Protein AF-A0A523F483-F1 (afdb_monomer_lite)

pLDDT: mean 87.36, std 8.74, range [47.81, 96.12]

Radius of gyration: 14.15 Å; chains: 1; bounding box: 36×31×33 Å

Structure (mmCIF, N/CA/C/O backbone):
data_AF-A0A523F483-F1
#
_entry.id   AF-A0A523F483-F1
#
loop_
_atom_site.group_PDB
_atom_site.id
_atom_site.type_symbol
_atom_site.label_atom_id
_atom_site.label_alt_id
_atom_site.label_comp_id
_atom_site.label_asym_id
_atom_site.label_entity_id
_atom_site.label_seq_id
_atom_sit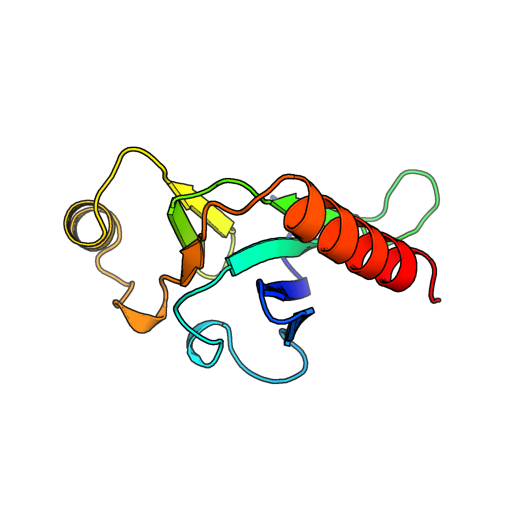e.pdbx_PDB_ins_code
_atom_site.Cartn_x
_atom_site.Cartn_y
_atom_site.Cartn_z
_atom_site.occupancy
_atom_site.B_iso_or_equiv
_atom_site.auth_seq_id
_atom_site.auth_comp_id
_atom_site.auth_asym_id
_atom_site.auth_atom_id
_atom_site.pdbx_PDB_model_num
ATOM 1 N N . MET A 1 1 ? 7.225 9.462 -15.977 1.00 60.75 1 MET A N 1
ATOM 2 C CA . MET A 1 1 ? 7.149 8.713 -14.699 1.00 60.75 1 MET A CA 1
ATOM 3 C C . MET A 1 1 ? 7.300 7.233 -15.020 1.00 60.75 1 MET A C 1
ATOM 5 O O . MET A 1 1 ? 7.035 6.883 -16.162 1.00 60.75 1 MET A O 1
ATOM 9 N N . ALA A 1 2 ? 7.795 6.403 -14.097 1.00 64.50 2 ALA A N 1
ATOM 10 C CA . ALA A 1 2 ? 7.770 4.951 -14.310 1.00 64.50 2 ALA A CA 1
ATOM 11 C C . ALA A 1 2 ? 6.323 4.469 -14.171 1.00 64.50 2 ALA A C 1
ATOM 13 O O . ALA A 1 2 ? 5.648 4.919 -13.248 1.00 64.50 2 ALA A O 1
ATOM 14 N N . SER A 1 3 ? 5.850 3.597 -15.054 1.00 77.56 3 SER A N 1
ATOM 15 C CA . SER A 1 3 ? 4.586 2.884 -14.851 1.00 77.56 3 SER A CA 1
ATOM 16 C C . SER A 1 3 ? 4.752 1.856 -13.732 1.00 77.56 3 SER A C 1
ATOM 18 O O . SER A 1 3 ? 5.799 1.220 -13.615 1.00 77.56 3 SER A O 1
ATOM 20 N N . ILE A 1 4 ? 3.721 1.680 -12.907 1.00 83.62 4 ILE A N 1
ATOM 21 C CA . ILE A 1 4 ? 3.669 0.594 -11.923 1.00 83.62 4 ILE A CA 1
ATOM 22 C C . ILE A 1 4 ? 3.242 -0.684 -12.656 1.00 83.62 4 ILE A C 1
ATOM 24 O O . ILE A 1 4 ? 2.194 -0.710 -13.296 1.00 83.62 4 ILE A O 1
ATOM 28 N N . THR A 1 5 ? 4.045 -1.744 -12.566 1.00 86.25 5 THR A N 1
ATOM 29 C CA . THR A 1 5 ? 3.771 -3.058 -13.184 1.00 86.25 5 THR A CA 1
ATOM 30 C C . THR A 1 5 ? 3.172 -4.057 -12.202 1.00 86.25 5 THR A C 1
ATOM 32 O O . THR A 1 5 ? 2.604 -5.068 -12.609 1.00 86.25 5 THR A O 1
ATOM 35 N N . GLY A 1 6 ? 3.269 -3.776 -10.903 1.00 89.62 6 GLY A N 1
ATOM 36 C CA . GLY A 1 6 ? 2.677 -4.599 -9.863 1.00 89.62 6 GLY A CA 1
ATOM 37 C C . GLY A 1 6 ? 2.859 -4.004 -8.477 1.00 89.62 6 GLY A C 1
ATOM 38 O O . GLY A 1 6 ? 3.595 -3.041 -8.270 1.00 89.62 6 GLY A O 1
ATOM 39 N N . TRP A 1 7 ? 2.190 -4.609 -7.507 1.00 91.88 7 TRP A N 1
ATOM 40 C CA . TRP A 1 7 ? 2.276 -4.224 -6.103 1.00 91.88 7 TRP A CA 1
ATOM 41 C C . TRP A 1 7 ? 1.999 -5.411 -5.175 1.00 91.88 7 TRP A C 1
ATOM 43 O O . TRP A 1 7 ? 1.357 -6.393 -5.575 1.00 91.88 7 TRP A O 1
ATOM 53 N N . LYS A 1 8 ? 2.485 -5.297 -3.935 1.00 94.31 8 LYS A N 1
ATOM 54 C CA . LYS A 1 8 ? 2.201 -6.177 -2.791 1.00 94.31 8 LYS A CA 1
ATOM 55 C C . LYS A 1 8 ? 1.926 -5.334 -1.546 1.00 94.31 8 LYS A C 1
ATOM 57 O O . LYS A 1 8 ? 2.609 -4.338 -1.322 1.00 94.31 8 LYS A O 1
ATOM 62 N N . ILE A 1 9 ? 0.960 -5.747 -0.738 1.00 95.31 9 ILE A N 1
ATOM 63 C CA . ILE A 1 9 ? 0.586 -5.141 0.540 1.00 95.31 9 ILE A CA 1
ATOM 64 C C . ILE A 1 9 ? 0.840 -6.178 1.625 1.00 95.31 9 ILE A C 1
ATOM 66 O O . ILE A 1 9 ? 0.391 -7.315 1.499 1.00 95.31 9 ILE A O 1
ATOM 70 N N . PHE A 1 10 ? 1.562 -5.776 2.663 1.00 95.12 10 PHE A N 1
ATOM 71 C CA . PHE A 1 10 ? 1.891 -6.600 3.816 1.00 95.12 10 PHE A CA 1
ATOM 72 C C . PHE A 1 10 ? 1.133 -6.066 5.024 1.00 95.12 10 PHE A C 1
ATOM 74 O O . PHE A 1 10 ? 1.234 -4.873 5.342 1.00 95.12 10 PHE A O 1
ATOM 81 N N . TYR A 1 11 ? 0.391 -6.953 5.673 1.00 94.50 11 TYR A N 1
ATOM 82 C CA . TYR A 1 11 ? -0.489 -6.637 6.790 1.00 94.50 11 TYR A CA 1
ATOM 83 C C . TYR A 1 11 ? 0.134 -7.053 8.124 1.00 94.50 11 TYR A C 1
ATOM 85 O O . TYR A 1 11 ? 1.181 -7.698 8.174 1.00 94.50 11 TYR A O 1
ATOM 93 N N . ASP A 1 12 ? -0.476 -6.632 9.225 1.00 89.81 12 ASP A N 1
ATOM 94 C CA . ASP A 1 12 ? 0.030 -6.883 10.574 1.00 89.81 12 ASP A CA 1
ATOM 95 C C . ASP A 1 12 ? -0.148 -8.332 11.047 1.00 89.81 12 ASP A C 1
ATOM 97 O O . ASP A 1 12 ? 0.599 -8.792 11.913 1.00 89.81 12 ASP A O 1
ATOM 101 N N . ASP A 1 13 ? -1.084 -9.051 10.433 1.00 89.00 13 ASP A N 1
ATOM 102 C CA . ASP A 1 13 ? -1.306 -10.490 10.578 1.00 89.00 13 ASP A CA 1
ATOM 103 C C . ASP A 1 13 ? -0.378 -11.346 9.695 1.00 89.00 13 ASP A C 1
ATOM 105 O O . ASP A 1 13 ? -0.586 -12.551 9.568 1.00 89.00 13 ASP A O 1
ATOM 109 N N . GLU A 1 14 ? 0.645 -10.729 9.090 1.00 87.69 14 GLU A N 1
ATOM 110 C CA . GLU A 1 14 ? 1.611 -11.350 8.171 1.00 87.69 14 GLU A CA 1
ATOM 111 C C . GLU A 1 14 ? 1.013 -11.807 6.833 1.00 87.69 14 GLU A C 1
ATOM 113 O O . GLU A 1 14 ? 1.732 -12.345 5.984 1.00 87.69 14 GLU A O 1
ATOM 118 N N . SER A 1 15 ? -0.275 -11.542 6.588 1.00 92.06 15 SER A N 1
ATOM 119 C CA . SER A 1 15 ? -0.875 -11.796 5.286 1.00 92.06 15 SER A CA 1
ATOM 120 C C . SER A 1 15 ? -0.305 -10.855 4.222 1.00 92.06 15 SER A C 1
ATOM 122 O O . SER A 1 15 ? 0.159 -9.738 4.490 1.00 92.06 15 SER A O 1
ATOM 124 N N . VAL A 1 16 ? -0.327 -11.336 2.978 1.00 94.25 16 VAL A N 1
ATOM 125 C CA . VAL A 1 16 ? 0.131 -10.586 1.811 1.00 94.25 16 VAL A CA 1
ATOM 126 C C . VAL A 1 16 ? -0.964 -10.600 0.762 1.00 94.25 16 VAL A C 1
ATOM 128 O O . VAL A 1 16 ? -1.419 -11.665 0.347 1.00 94.25 16 VAL A O 1
ATOM 131 N N . TYR A 1 17 ? -1.354 -9.416 0.298 1.00 94.88 17 TYR A N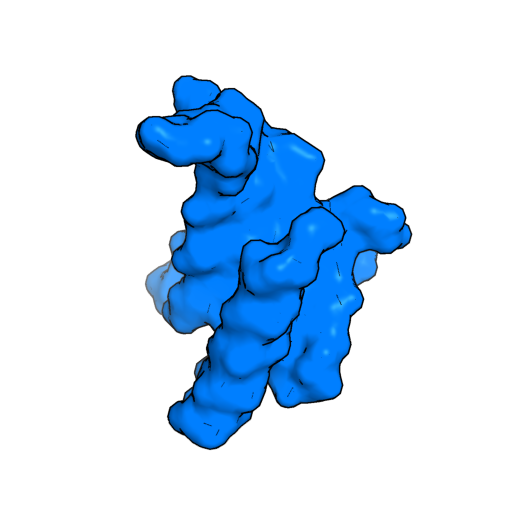 1
ATOM 132 C CA . TYR A 1 17 ? -2.228 -9.263 -0.863 1.00 94.88 17 TYR A CA 1
ATOM 133 C C . TYR A 1 17 ? -1.447 -8.624 -2.006 1.00 94.88 17 TYR A C 1
ATOM 135 O O . TYR A 1 17 ? -0.573 -7.790 -1.780 1.00 94.88 17 TYR A O 1
ATOM 143 N N . SER A 1 18 ? -1.713 -9.012 -3.251 1.00 94.38 18 SER A N 1
ATOM 144 C CA . SER A 1 18 ? -0.924 -8.526 -4.384 1.00 94.38 18 SER A CA 1
ATOM 145 C C . SER A 1 18 ? -1.740 -8.353 -5.650 1.00 94.38 18 SER A C 1
ATOM 147 O O . SER A 1 18 ? -2.769 -8.996 -5.838 1.00 94.38 18 SER A O 1
ATOM 149 N N . SER A 1 19 ? -1.184 -7.575 -6.575 1.00 92.12 19 SER A N 1
ATOM 150 C CA . SER A 1 19 ? -1.678 -7.427 -7.953 1.00 92.12 19 SER A CA 1
ATOM 151 C C . SER A 1 19 ? -1.858 -8.743 -8.728 1.00 92.12 19 SER A C 1
ATOM 153 O O . SER A 1 19 ? -2.562 -8.763 -9.731 1.00 92.12 19 SER A O 1
ATOM 155 N N . ARG A 1 20 ? -1.249 -9.857 -8.286 1.00 91.12 20 ARG A N 1
ATOM 156 C CA . ARG A 1 20 ? -1.476 -11.190 -8.877 1.00 91.12 20 ARG A CA 1
ATOM 157 C C . ARG A 1 20 ? -2.739 -11.879 -8.355 1.00 91.12 20 ARG A C 1
ATOM 159 O O . ARG A 1 20 ? -3.199 -12.828 -8.977 1.00 91.12 20 ARG A O 1
ATOM 166 N N . MET A 1 21 ? -3.250 -11.450 -7.204 1.00 93.00 21 MET A N 1
ATOM 167 C CA . MET A 1 21 ? -4.423 -12.032 -6.546 1.00 93.00 21 MET A CA 1
ATOM 168 C C . MET A 1 21 ? -5.714 -11.308 -6.928 1.00 93.00 21 MET A C 1
ATOM 170 O O . MET A 1 21 ? -6.772 -11.929 -6.941 1.00 93.00 21 MET A O 1
ATOM 174 N N . GLY A 1 22 ? -5.627 -10.016 -7.247 1.00 90.94 22 GLY A N 1
ATOM 175 C CA . GLY A 1 22 ? -6.779 -9.205 -7.618 1.00 90.94 22 GLY A CA 1
ATOM 176 C C . GLY A 1 22 ? -6.416 -7.748 -7.864 1.00 90.94 22 GLY A C 1
ATOM 177 O O . GLY A 1 22 ? -5.240 -7.377 -7.957 1.00 90.94 22 GLY A O 1
ATOM 178 N N . SER A 1 23 ? -7.447 -6.916 -7.986 1.00 91.88 23 SER A N 1
ATOM 179 C CA . SER A 1 23 ? -7.271 -5.477 -8.136 1.00 91.88 23 SER A CA 1
ATOM 180 C C . SER A 1 23 ? -6.938 -4.823 -6.794 1.00 91.88 23 SER A C 1
ATOM 182 O O . SER A 1 23 ? -7.103 -5.407 -5.723 1.00 91.88 23 SER A O 1
ATOM 184 N N . TRP A 1 24 ? -6.470 -3.575 -6.838 1.00 92.19 24 TRP A N 1
ATOM 185 C CA . TRP A 1 24 ? -6.184 -2.808 -5.622 1.00 92.19 24 TRP A CA 1
ATOM 186 C C . TRP A 1 24 ? -7.427 -2.676 -4.735 1.00 92.19 24 TRP A C 1
ATOM 188 O O . TRP A 1 24 ? -7.344 -2.796 -3.514 1.00 92.19 24 TRP A O 1
ATOM 198 N N . ARG A 1 25 ? -8.597 -2.480 -5.349 1.00 92.75 25 ARG A N 1
ATOM 199 C CA . ARG A 1 25 ? -9.874 -2.324 -4.644 1.00 92.75 25 ARG A CA 1
ATOM 200 C C . ARG A 1 25 ? -10.247 -3.563 -3.839 1.00 92.75 25 ARG A C 1
ATOM 202 O O . ARG A 1 25 ? -10.735 -3.410 -2.726 1.00 92.75 25 ARG A O 1
ATOM 209 N N . ASP A 1 26 ? -9.892 -4.745 -4.332 1.00 92.94 26 ASP A N 1
ATOM 210 C CA . ASP A 1 26 ? -10.194 -6.029 -3.689 1.00 92.94 26 ASP A CA 1
ATOM 211 C C . ASP A 1 26 ? -9.317 -6.317 -2.459 1.00 92.94 26 ASP A C 1
ATOM 213 O O . ASP A 1 26 ? -9.645 -7.184 -1.647 1.00 92.94 26 ASP A O 1
ATOM 217 N N . ALA A 1 27 ? -8.194 -5.609 -2.302 1.00 94.12 27 ALA A N 1
ATOM 218 C CA . ALA A 1 27 ? -7.299 -5.817 -1.172 1.00 94.12 27 ALA A CA 1
ATOM 219 C C . ALA A 1 27 ? -7.949 -5.385 0.161 1.00 94.12 27 ALA A C 1
ATOM 221 O O . ALA A 1 27 ? -8.651 -4.364 0.190 1.00 94.12 27 ALA A O 1
ATOM 222 N N . PRO A 1 28 ? -7.674 -6.078 1.284 1.00 94.88 28 PRO A N 1
ATOM 223 C CA . PRO A 1 28 ? -8.162 -5.679 2.603 1.00 94.88 28 PRO A CA 1
ATOM 224 C C . PRO A 1 28 ? -7.883 -4.204 2.921 1.00 94.88 28 PRO A C 1
ATOM 226 O O . PRO A 1 28 ? -6.773 -3.709 2.710 1.00 94.88 28 PRO A O 1
ATOM 229 N N . GLY A 1 29 ? -8.912 -3.504 3.405 1.00 95.00 29 GLY A N 1
ATOM 230 C CA . GLY A 1 29 ? -8.914 -2.048 3.577 1.00 95.00 29 GLY A CA 1
ATOM 231 C C . GLY A 1 29 ? -8.264 -1.520 4.857 1.00 95.00 29 GLY A C 1
ATOM 232 O O . GLY A 1 29 ? -8.190 -0.306 5.019 1.00 95.00 29 GLY A O 1
ATOM 233 N N . ASP A 1 30 ? -7.812 -2.384 5.764 1.00 94.56 30 ASP A N 1
ATOM 234 C CA . ASP A 1 30 ? -7.196 -2.003 7.041 1.00 94.56 30 ASP A CA 1
ATOM 235 C C . ASP A 1 30 ? -6.009 -2.911 7.377 1.00 94.56 30 ASP A C 1
ATOM 237 O O . ASP A 1 30 ? -5.891 -4.006 6.829 1.00 94.56 30 ASP A O 1
ATOM 241 N N . GLY A 1 31 ? -5.139 -2.452 8.279 1.00 94.38 31 GLY A N 1
ATOM 242 C CA . GLY A 1 31 ? -4.013 -3.235 8.792 1.00 94.38 31 GLY A CA 1
ATOM 243 C C . GLY A 1 31 ? -2.732 -3.136 7.966 1.00 94.38 31 GLY A C 1
ATOM 244 O O . GLY A 1 31 ? -1.820 -3.929 8.180 1.00 94.38 31 GLY A O 1
ATOM 245 N N . VAL A 1 32 ? -2.630 -2.194 7.022 1.00 95.94 32 VAL A N 1
ATOM 246 C CA . VAL A 1 32 ? -1.452 -2.097 6.145 1.00 95.94 32 VAL A CA 1
ATOM 247 C C . VAL A 1 32 ? -0.211 -1.688 6.941 1.00 95.94 32 VAL A C 1
ATOM 249 O O . VAL A 1 32 ? -0.189 -0.638 7.579 1.00 95.94 32 VAL A O 1
ATOM 252 N N . ILE A 1 33 ? 0.856 -2.485 6.856 1.00 95.38 33 ILE A N 1
ATOM 253 C CA . ILE A 1 33 ? 2.157 -2.175 7.470 1.00 95.38 33 ILE A CA 1
ATOM 254 C C . ILE A 1 33 ? 3.154 -1.682 6.420 1.00 95.38 33 ILE A C 1
ATOM 256 O O . ILE A 1 33 ? 3.872 -0.704 6.651 1.00 95.38 33 ILE A O 1
ATOM 260 N N . ARG A 1 34 ? 3.211 -2.341 5.254 1.00 94.12 34 ARG A N 1
ATOM 261 C CA . ARG A 1 34 ? 4.085 -1.954 4.132 1.00 94.12 34 ARG A CA 1
ATOM 262 C C . ARG A 1 34 ? 3.402 -2.194 2.790 1.00 94.12 34 ARG A C 1
ATOM 264 O O . ARG A 1 34 ? 2.670 -3.164 2.626 1.00 94.12 34 ARG A O 1
ATOM 271 N N . VAL A 1 35 ? 3.726 -1.361 1.809 1.00 93.81 35 VAL A N 1
ATOM 272 C CA . VAL A 1 35 ? 3.371 -1.551 0.399 1.00 93.81 35 VAL A CA 1
ATOM 273 C C . VAL A 1 35 ? 4.653 -1.568 -0.425 1.00 93.81 35 VAL A C 1
ATOM 275 O O . VAL A 1 35 ? 5.475 -0.658 -0.325 1.00 93.81 35 VAL A O 1
ATOM 278 N N . LEU A 1 36 ? 4.833 -2.606 -1.233 1.00 91.81 36 LEU A N 1
ATOM 279 C CA . LEU A 1 36 ? 5.912 -2.722 -2.207 1.00 91.81 36 LEU A CA 1
ATOM 280 C C . LEU A 1 36 ? 5.336 -2.470 -3.600 1.00 91.81 36 LEU A C 1
ATOM 282 O O . LEU A 1 36 ? 4.363 -3.117 -3.986 1.00 91.81 36 LEU A O 1
ATOM 286 N N . LEU A 1 37 ? 5.947 -1.565 -4.355 1.00 89.75 37 LEU A N 1
ATOM 287 C CA . LEU A 1 37 ? 5.606 -1.292 -5.749 1.00 89.75 37 LEU A CA 1
ATOM 288 C C . LEU A 1 37 ? 6.707 -1.808 -6.662 1.00 89.75 37 LEU A C 1
ATOM 290 O O . LEU A 1 37 ? 7.886 -1.650 -6.356 1.00 89.75 37 LEU A O 1
ATOM 294 N N . TYR A 1 38 ? 6.310 -2.390 -7.786 1.00 87.56 38 TYR A N 1
ATOM 295 C CA . TYR A 1 38 ? 7.192 -2.801 -8.869 1.00 87.56 38 TYR A CA 1
ATOM 296 C C . TYR A 1 38 ? 7.017 -1.812 -10.017 1.00 87.56 38 TYR A C 1
ATOM 298 O O . TYR A 1 38 ? 5.894 -1.535 -10.440 1.00 87.56 38 TYR A O 1
ATOM 306 N N . GLU A 1 39 ? 8.123 -1.262 -10.497 1.00 87.25 39 GLU A N 1
ATOM 307 C CA . GLU A 1 39 ? 8.145 -0.220 -11.516 1.00 87.25 39 GLU A CA 1
ATOM 308 C C . GLU A 1 39 ? 8.679 -0.780 -12.836 1.00 87.25 39 GLU A C 1
ATOM 310 O O . GLU A 1 39 ? 9.553 -1.649 -12.852 1.00 87.25 39 GLU A O 1
ATOM 315 N N . ASP A 1 40 ? 8.181 -0.253 -13.954 1.00 84.06 40 ASP A N 1
ATOM 316 C CA . ASP A 1 40 ? 8.650 -0.558 -15.311 1.00 84.06 40 ASP A CA 1
ATOM 317 C C . ASP A 1 40 ? 9.963 0.174 -15.628 1.00 84.06 40 ASP A C 1
ATOM 319 O O . ASP A 1 40 ? 10.072 1.027 -16.512 1.00 84.06 40 ASP A O 1
ATOM 323 N N . LYS A 1 41 ? 10.960 -0.072 -14.788 1.00 85.56 41 LYS A N 1
ATOM 324 C CA . LYS A 1 41 ? 12.329 0.412 -14.924 1.00 85.56 41 LYS A CA 1
ATOM 325 C C . LYS A 1 41 ? 13.252 -0.669 -14.418 1.00 85.56 41 LYS A C 1
ATOM 327 O O . LYS A 1 41 ? 12.867 -1.452 -13.557 1.00 85.56 41 LYS A O 1
ATOM 332 N N . THR A 1 42 ? 14.481 -0.673 -14.902 1.00 81.44 42 THR A N 1
ATOM 333 C CA . THR A 1 42 ? 15.533 -1.500 -14.324 1.00 81.44 42 THR A CA 1
ATOM 334 C C . THR A 1 42 ? 16.472 -0.653 -13.478 1.00 81.44 42 THR A C 1
ATOM 336 O O . THR A 1 42 ? 16.767 0.494 -13.824 1.00 81.44 42 THR A O 1
ATOM 339 N N . ASP A 1 43 ? 16.970 -1.219 -12.385 1.00 76.50 43 ASP A N 1
ATOM 340 C CA . ASP A 1 43 ? 18.109 -0.671 -11.665 1.00 76.50 43 ASP A CA 1
ATOM 341 C C . ASP A 1 43 ? 19.395 -0.794 -12.509 1.00 76.50 43 ASP A C 1
ATOM 343 O O . ASP A 1 43 ? 19.414 -1.397 -13.587 1.00 76.50 43 ASP A O 1
ATOM 347 N N . GLY A 1 44 ? 20.505 -0.231 -12.021 1.00 73.12 44 GLY A N 1
ATOM 348 C CA . GLY A 1 44 ? 21.814 -0.320 -12.687 1.00 73.12 44 GLY A CA 1
ATOM 349 C C . GLY A 1 44 ? 22.387 -1.743 -12.806 1.00 73.12 44 GLY A C 1
ATOM 350 O O . GLY A 1 44 ? 23.507 -1.899 -13.283 1.00 73.12 44 GLY A O 1
ATOM 351 N N . GLN A 1 45 ? 21.651 -2.766 -12.359 1.00 77.12 45 GLN A N 1
ATOM 352 C CA . GLN A 1 45 ? 21.993 -4.188 -12.424 1.00 77.12 45 GLN A CA 1
ATOM 353 C C . GLN A 1 45 ? 20.992 -4.977 -13.293 1.00 77.12 45 GLN A C 1
ATOM 355 O O . GLN A 1 45 ? 21.057 -6.203 -13.341 1.00 77.12 45 GLN A O 1
ATOM 360 N N . GLY A 1 46 ? 20.072 -4.296 -13.990 1.00 70.50 46 GLY A N 1
ATOM 361 C CA . GLY A 1 46 ? 19.097 -4.921 -14.887 1.00 70.50 46 GLY A CA 1
ATOM 362 C C . GLY A 1 46 ? 17.884 -5.544 -14.186 1.00 70.50 46 GLY A C 1
ATOM 363 O O . GLY A 1 46 ? 17.099 -6.228 -14.839 1.00 70.50 46 GLY A O 1
ATOM 364 N N . ARG A 1 47 ? 17.700 -5.328 -12.877 1.00 73.62 47 ARG A N 1
ATOM 365 C CA . ARG A 1 47 ? 16.556 -5.862 -12.115 1.00 73.62 47 ARG A CA 1
ATOM 366 C C . ARG A 1 47 ? 15.409 -4.855 -12.101 1.00 73.62 47 ARG A C 1
ATOM 368 O O . ARG A 1 47 ? 15.697 -3.665 -12.036 1.00 73.62 47 ARG A O 1
ATOM 375 N N . PRO A 1 48 ? 14.132 -5.276 -12.086 1.00 73.12 48 PRO A N 1
ATOM 376 C CA . PRO A 1 48 ? 13.013 -4.349 -11.944 1.00 73.12 48 PRO A CA 1
ATOM 377 C C . PRO A 1 48 ? 13.160 -3.460 -10.702 1.00 73.12 48 PRO A C 1
ATOM 379 O O . PRO A 1 48 ? 13.365 -3.969 -9.597 1.00 73.12 48 PRO A O 1
ATOM 382 N N . THR A 1 49 ? 13.041 -2.147 -10.881 1.00 84.19 49 THR A N 1
ATOM 383 C CA . THR A 1 49 ? 13.061 -1.162 -9.799 1.00 84.19 49 THR A CA 1
ATOM 384 C C . THR A 1 49 ? 11.828 -1.346 -8.926 1.00 84.19 49 THR A C 1
ATOM 386 O O . THR A 1 49 ? 10.740 -1.673 -9.404 1.00 84.19 49 THR A O 1
ATOM 389 N N . ARG A 1 50 ? 12.002 -1.163 -7.619 1.00 84.62 50 ARG A N 1
ATOM 390 C CA . ARG A 1 50 ? 10.933 -1.312 -6.635 1.00 84.62 50 ARG A CA 1
ATOM 391 C C . ARG A 1 50 ? 11.010 -0.191 -5.608 1.00 84.62 50 ARG A C 1
ATOM 393 O O . ARG A 1 50 ? 12.109 0.245 -5.264 1.00 84.62 50 ARG A O 1
ATOM 400 N N . SER A 1 51 ? 9.867 0.230 -5.078 1.00 86.62 51 SER A N 1
ATOM 401 C CA . SER A 1 51 ? 9.783 1.216 -3.994 1.00 86.62 51 SER A CA 1
ATOM 402 C C . SER A 1 51 ? 8.960 0.680 -2.819 1.00 86.62 51 SER A C 1
ATOM 404 O O . SER A 1 51 ? 7.962 -0.016 -3.007 1.00 86.62 51 SER A O 1
ATOM 406 N N . ILE A 1 52 ? 9.411 0.966 -1.591 1.00 89.12 52 ILE A N 1
ATOM 407 C CA . ILE A 1 52 ? 8.766 0.517 -0.348 1.00 89.12 52 ILE A CA 1
ATOM 408 C C . ILE A 1 52 ? 8.124 1.717 0.341 1.00 89.12 52 ILE A C 1
ATOM 410 O O . ILE A 1 52 ? 8.811 2.661 0.727 1.00 89.12 52 ILE A O 1
ATOM 414 N N . HIS A 1 53 ? 6.822 1.626 0.585 1.00 91.31 53 HIS A N 1
ATOM 415 C CA . HIS A 1 53 ? 6.021 2.624 1.286 1.00 91.31 53 HIS A CA 1
ATOM 416 C C . HIS A 1 53 ? 5.553 2.051 2.623 1.00 91.31 53 HIS A C 1
ATOM 418 O O . HIS A 1 53 ? 5.133 0.900 2.695 1.00 91.31 53 HIS A O 1
ATOM 424 N N . HIS A 1 54 ? 5.670 2.819 3.704 1.00 91.69 54 HIS A N 1
ATOM 425 C CA . HIS A 1 54 ? 5.311 2.388 5.060 1.00 91.69 54 HIS A CA 1
ATOM 426 C C . HIS A 1 54 ? 5.050 3.605 5.965 1.00 91.69 54 HIS A C 1
ATOM 428 O O . HIS A 1 54 ? 5.407 4.726 5.598 1.00 91.69 54 HIS A O 1
ATOM 434 N N . GLY A 1 55 ? 4.406 3.384 7.115 1.00 89.62 55 GLY A N 1
ATOM 435 C CA . GLY A 1 55 ? 4.140 4.431 8.111 1.00 89.62 55 GLY A CA 1
ATOM 436 C C . GLY A 1 55 ? 3.178 5.531 7.649 1.00 89.62 55 GLY A C 1
ATOM 437 O O . GLY A 1 55 ? 3.363 6.686 8.032 1.00 89.62 55 GLY A O 1
ATO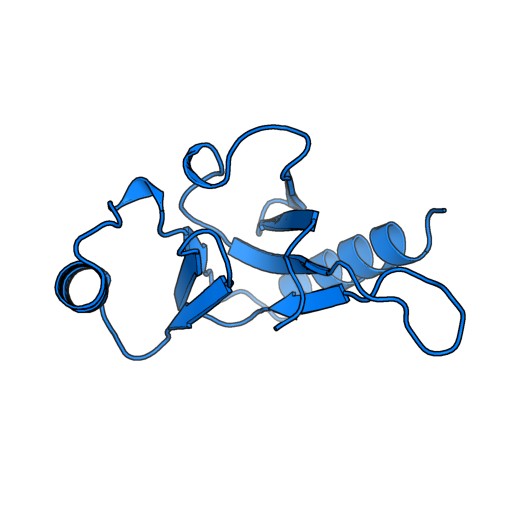M 438 N N . GLN A 1 56 ? 2.219 5.191 6.781 1.00 93.19 56 GLN A N 1
ATOM 439 C CA . GLN A 1 56 ? 1.157 6.101 6.348 1.00 93.19 56 GLN A CA 1
ATOM 440 C C . GLN A 1 56 ? -0.173 5.694 6.989 1.00 93.19 56 GLN A C 1
ATOM 442 O O . GLN A 1 56 ? -0.439 4.500 7.061 1.00 93.19 56 GLN A O 1
ATOM 447 N N . ASP A 1 57 ? -1.023 6.638 7.389 1.00 93.88 57 ASP A N 1
ATOM 448 C CA . ASP A 1 57 ? -2.373 6.361 7.901 1.00 93.88 57 ASP A CA 1
ATOM 449 C C . ASP A 1 57 ? -3.304 5.892 6.782 1.00 93.88 57 ASP A C 1
ATOM 451 O O . ASP A 1 57 ? -4.194 5.066 6.996 1.00 93.88 57 ASP A O 1
ATOM 455 N N . LEU A 1 58 ? -3.089 6.401 5.569 1.00 94.19 58 LEU A N 1
ATOM 456 C CA . LEU A 1 58 ? -3.833 6.036 4.372 1.00 94.19 58 LEU A CA 1
ATOM 457 C C . LEU A 1 58 ? -2.894 5.811 3.192 1.00 94.19 58 LEU A C 1
ATOM 459 O O . LEU A 1 58 ? -2.022 6.631 2.914 1.00 94.19 58 LEU A O 1
ATOM 463 N N . TYR A 1 59 ? -3.153 4.736 2.454 1.00 95.31 59 TYR A N 1
ATOM 464 C CA . TYR A 1 59 ? -2.567 4.423 1.156 1.00 95.31 59 TYR A CA 1
ATOM 465 C C . TYR A 1 59 ? -3.661 4.403 0.097 1.00 95.31 59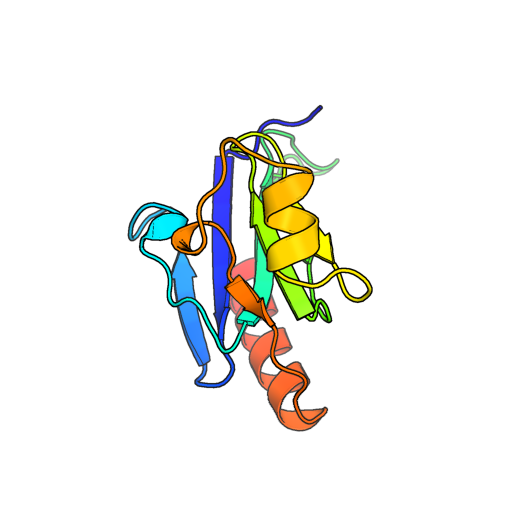 TYR A C 1
ATOM 467 O O . TYR A 1 59 ? -4.719 3.820 0.321 1.00 95.31 59 TYR A O 1
ATOM 475 N N . PHE A 1 60 ? -3.414 4.981 -1.070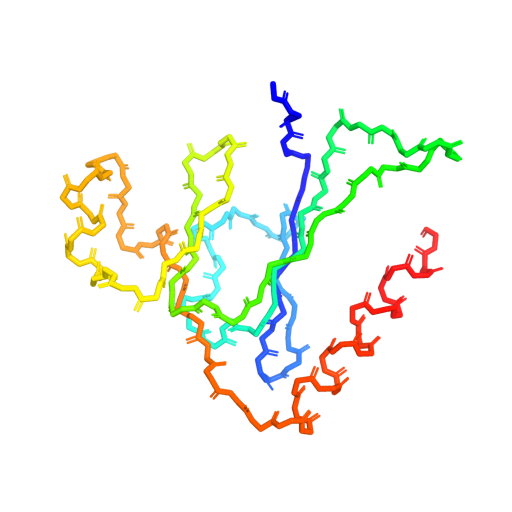 1.00 92.81 60 PHE A N 1
ATOM 476 C CA . PHE A 1 60 ? -4.351 4.922 -2.194 1.00 92.81 60 PHE A CA 1
ATOM 477 C C . PHE A 1 60 ? -3.619 5.068 -3.522 1.00 92.81 60 PHE A C 1
ATOM 479 O O . PHE A 1 60 ? -2.505 5.584 -3.568 1.00 92.81 60 PHE A O 1
ATOM 486 N N . SER A 1 61 ? -4.235 4.610 -4.610 1.00 85.94 61 SER A N 1
ATOM 487 C CA . SER A 1 61 ? -3.674 4.728 -5.955 1.00 85.94 61 SER A CA 1
ATOM 488 C C . SER A 1 61 ? -4.679 5.356 -6.910 1.00 85.94 61 SER A C 1
ATOM 490 O O . SER A 1 61 ? -5.867 5.057 -6.848 1.00 85.94 61 SER A O 1
ATOM 492 N N . ASP A 1 62 ? -4.195 6.205 -7.817 1.00 78.12 62 ASP A N 1
ATOM 493 C CA . ASP A 1 62 ? -4.976 6.738 -8.942 1.00 78.12 62 ASP A CA 1
ATOM 494 C C . ASP A 1 62 ? -4.834 5.895 -10.227 1.00 78.12 62 ASP A C 1
ATOM 496 O O . ASP A 1 62 ? -5.291 6.305 -11.295 1.00 78.12 62 ASP A O 1
ATOM 500 N N . GLY A 1 63 ? -4.178 4.732 -10.133 1.00 74.00 63 GLY A N 1
ATOM 501 C CA . GLY A 1 63 ? -3.861 3.841 -11.250 1.00 74.00 63 GLY A CA 1
ATOM 502 C C . GLY A 1 63 ? -2.489 4.079 -11.891 1.00 74.00 63 GLY A C 1
ATOM 503 O O . GLY A 1 63 ? -1.980 3.179 -12.552 1.00 74.00 63 GLY A O 1
ATOM 504 N N . ASN A 1 64 ? -1.857 5.235 -11.666 1.00 73.12 64 ASN A N 1
ATOM 505 C CA . ASN A 1 64 ? -0.520 5.544 -12.187 1.00 73.12 64 ASN A CA 1
ATOM 506 C C . ASN A 1 64 ? 0.537 5.612 -11.084 1.00 73.12 64 ASN A C 1
ATOM 508 O O . ASN A 1 64 ? 1.703 5.296 -11.320 1.00 73.12 64 ASN A O 1
ATOM 512 N N . GLN A 1 65 ? 0.136 6.040 -9.890 1.00 80.31 65 GLN A N 1
ATOM 513 C CA . GLN A 1 65 ? 1.015 6.212 -8.739 1.00 80.31 65 GLN A CA 1
ATOM 514 C C . GLN A 1 65 ? 0.330 5.753 -7.451 1.00 80.31 65 GLN A C 1
ATOM 516 O O . GLN A 1 65 ? -0.895 5.619 -7.383 1.00 80.31 65 GLN A O 1
ATOM 521 N N . LEU A 1 66 ? 1.143 5.493 -6.431 1.00 87.62 66 LEU A N 1
ATOM 522 C CA . LEU A 1 66 ? 0.688 5.275 -5.064 1.00 87.62 66 LEU A CA 1
ATOM 523 C C . LEU A 1 66 ? 0.924 6.550 -4.260 1.00 87.62 66 LEU A C 1
ATOM 525 O O . LEU A 1 66 ? 1.989 7.162 -4.350 1.00 87.62 66 LEU A O 1
ATOM 529 N N . PHE A 1 67 ? -0.044 6.892 -3.426 1.00 89.88 67 PHE A N 1
ATOM 530 C CA . PHE A 1 67 ? 0.029 7.982 -2.472 1.00 89.88 67 PHE A CA 1
ATOM 531 C C . PHE A 1 67 ? -0.055 7.455 -1.043 1.00 89.88 67 PHE A C 1
ATOM 533 O O . PHE A 1 67 ? -0.669 6.419 -0.778 1.00 89.88 67 PHE A O 1
ATOM 540 N N . GLY A 1 68 ? 0.543 8.220 -0.134 1.00 90.38 68 GLY A N 1
ATOM 541 C CA . GLY A 1 68 ? 0.428 8.066 1.308 1.00 90.38 68 GLY A CA 1
ATOM 542 C C . GLY A 1 68 ? -0.036 9.374 1.940 1.00 90.38 68 GLY A C 1
ATOM 543 O O . GLY A 1 68 ? 0.377 10.443 1.485 1.00 90.38 68 GLY A O 1
ATOM 544 N N . SER A 1 69 ? -0.885 9.311 2.964 1.00 90.25 69 SER A N 1
ATOM 545 C CA . SER A 1 69 ? -1.243 10.486 3.765 1.00 90.25 69 SER A CA 1
ATOM 546 C C . SER A 1 69 ? -1.322 10.154 5.252 1.00 90.25 69 SER A C 1
ATOM 548 O O . SER A 1 69 ? -1.904 9.138 5.626 1.00 90.25 69 SER A O 1
ATOM 550 N N . ASN A 1 70 ? -0.758 11.051 6.067 1.00 90.94 70 ASN A N 1
ATOM 551 C CA . ASN A 1 70 ? -0.845 11.078 7.537 1.00 90.94 70 ASN A CA 1
ATOM 552 C C . ASN A 1 70 ? -1.630 12.283 8.067 1.00 90.94 70 ASN A C 1
ATOM 554 O O . ASN A 1 70 ? -1.943 12.360 9.248 1.00 90.94 70 ASN A O 1
ATOM 558 N N . ASN A 1 71 ? -1.882 13.273 7.213 1.00 88.31 71 ASN A N 1
ATOM 559 C CA . ASN A 1 71 ? -2.399 14.571 7.649 1.00 88.31 71 ASN A CA 1
ATOM 560 C C . ASN A 1 71 ? -3.842 14.802 7.207 1.00 88.31 71 ASN A C 1
ATOM 562 O O . ASN A 1 71 ? -4.527 15.644 7.779 1.00 88.31 71 ASN A O 1
ATOM 566 N N . ASP A 1 72 ? -4.293 14.081 6.181 1.00 89.38 72 ASP A N 1
ATOM 567 C CA . ASP A 1 72 ? -5.610 14.267 5.591 1.00 89.38 72 ASP A CA 1
ATOM 568 C C . ASP A 1 72 ? -6.520 13.101 5.956 1.00 89.38 72 ASP A C 1
ATOM 570 O O . ASP A 1 72 ? -6.132 11.932 5.872 1.00 89.38 72 ASP A O 1
ATOM 574 N N . THR A 1 73 ? -7.769 13.408 6.300 1.00 90.81 73 THR A N 1
ATOM 575 C CA . THR A 1 73 ? -8.763 12.366 6.545 1.00 90.81 73 THR A CA 1
ATOM 576 C C . THR A 1 73 ? -9.151 11.664 5.240 1.00 90.81 73 THR A C 1
ATOM 578 O O . THR A 1 73 ? -8.886 12.138 4.130 1.00 90.81 73 THR A O 1
ATOM 581 N N . LEU A 1 74 ? -9.845 10.527 5.350 1.00 91.06 74 LEU A N 1
ATOM 582 C CA . LEU A 1 74 ? -10.435 9.870 4.180 1.00 91.06 74 LEU A CA 1
ATOM 583 C C . LEU A 1 74 ? -11.376 10.823 3.419 1.00 91.06 74 LEU A C 1
ATOM 585 O O . LEU A 1 74 ? -11.366 10.843 2.193 1.00 91.06 74 LEU A O 1
ATOM 589 N N . GLN A 1 75 ? -12.159 11.633 4.137 1.00 92.81 75 GLN A N 1
ATOM 590 C CA . GLN A 1 75 ? -13.103 12.569 3.528 1.00 92.81 75 GLN A CA 1
ATOM 591 C C . GLN A 1 75 ? -12.385 13.687 2.760 1.00 92.81 75 GLN A C 1
ATOM 593 O O . GLN A 1 75 ? -12.788 14.008 1.641 1.00 92.81 75 GLN A O 1
ATOM 598 N N . ASP A 1 76 ? -11.295 14.224 3.315 1.00 93.62 76 ASP A N 1
ATOM 599 C CA . ASP A 1 76 ? -10.478 15.242 2.642 1.00 93.62 76 ASP A CA 1
ATOM 600 C C . ASP A 1 76 ? -9.876 14.695 1.345 1.00 93.62 76 ASP A C 1
ATOM 602 O O . ASP A 1 76 ? -9.923 15.348 0.299 1.00 93.62 76 ASP A O 1
ATOM 606 N N . ASN A 1 77 ? -9.351 13.466 1.391 1.00 91.75 77 ASN A N 1
ATOM 607 C CA . ASN A 1 77 ? -8.794 12.818 0.210 1.00 91.75 77 ASN A CA 1
ATOM 608 C C . ASN A 1 77 ? -9.864 12.518 -0.848 1.00 91.75 77 ASN A C 1
ATOM 610 O O . ASN A 1 77 ? -9.629 12.789 -2.022 1.00 91.75 77 ASN A O 1
ATOM 614 N N . LEU A 1 78 ? -11.049 12.034 -0.468 1.00 92.50 78 LEU A N 1
ATOM 615 C CA . LEU A 1 78 ? -12.154 11.827 -1.416 1.00 92.50 78 LEU A CA 1
ATOM 616 C C . LEU A 1 78 ? -12.596 13.141 -2.082 1.00 92.50 78 LEU A C 1
ATOM 618 O O . LEU A 1 78 ? -12.924 13.148 -3.267 1.00 92.50 78 LEU A O 1
ATOM 622 N N . GLY A 1 79 ? -12.542 14.265 -1.358 1.00 91.06 79 GLY A N 1
ATOM 623 C CA . GLY A 1 79 ? -12.787 15.592 -1.929 1.00 91.06 79 GLY A CA 1
ATOM 624 C C . GLY A 1 79 ? -11.728 16.018 -2.954 1.00 91.06 79 GLY A C 1
ATOM 625 O O . GLY A 1 79 ? -12.066 16.609 -3.979 1.00 91.06 79 GLY A O 1
ATOM 626 N N . ARG A 1 80 ? -10.449 15.698 -2.710 1.00 90.19 80 ARG A N 1
ATOM 627 C CA . ARG A 1 80 ? -9.334 16.002 -3.632 1.00 90.19 80 ARG A CA 1
ATOM 628 C C . ARG A 1 80 ? -9.279 15.064 -4.838 1.00 90.19 80 ARG A C 1
ATOM 630 O O . ARG A 1 80 ? -8.882 15.489 -5.922 1.00 90.19 80 ARG A O 1
ATOM 637 N N . TYR A 1 81 ? -9.686 13.810 -4.658 1.00 89.81 81 TYR A N 1
ATOM 638 C CA . TYR A 1 81 ? -9.623 12.753 -5.664 1.00 89.81 81 TYR A CA 1
ATOM 639 C C . TYR A 1 81 ? -11.025 12.193 -5.950 1.00 89.81 81 TYR A C 1
ATOM 641 O O . TYR A 1 81 ? -11.313 11.045 -5.617 1.00 89.81 81 TYR A O 1
ATOM 649 N N . PRO A 1 82 ? -11.903 12.955 -6.631 1.00 88.25 82 PRO A N 1
ATOM 650 C CA . PRO A 1 82 ? -13.324 12.616 -6.782 1.00 88.25 82 PRO A CA 1
ATOM 651 C C . PRO A 1 82 ? -13.605 11.373 -7.643 1.00 88.25 82 PRO A C 1
ATOM 653 O O . PRO A 1 82 ? -14.745 10.931 -7.737 1.00 88.25 82 PRO A O 1
ATOM 656 N N . ARG A 1 83 ? -12.586 10.823 -8.315 1.00 90.44 83 ARG A N 1
ATOM 657 C CA . ARG A 1 83 ? -12.692 9.560 -9.066 1.00 90.44 83 ARG A CA 1
ATOM 658 C C . ARG A 1 83 ? -12.478 8.329 -8.189 1.00 90.44 83 ARG A C 1
ATOM 660 O O . ARG A 1 83 ? -12.795 7.229 -8.631 1.00 90.44 83 ARG A O 1
ATOM 667 N N . LEU A 1 84 ? -11.910 8.514 -7.000 1.00 91.12 84 LEU A N 1
ATOM 668 C CA . LEU A 1 84 ? -11.665 7.444 -6.050 1.00 91.12 84 LEU A CA 1
ATOM 669 C C . LEU A 1 84 ? -12.872 7.273 -5.133 1.00 91.12 84 LEU A C 1
ATOM 671 O O . LEU A 1 84 ? -13.603 8.214 -4.825 1.00 91.12 84 LEU A O 1
ATOM 675 N N . THR A 1 85 ? -13.056 6.043 -4.690 1.00 92.50 85 THR A N 1
ATOM 676 C CA . THR A 1 85 ? -14.059 5.629 -3.714 1.00 92.50 85 THR A CA 1
ATOM 677 C C . THR A 1 85 ? -13.363 5.153 -2.447 1.00 92.50 85 THR A C 1
ATOM 679 O O . THR A 1 85 ? -12.152 4.958 -2.436 1.00 92.50 85 THR A O 1
ATOM 682 N N . SER A 1 86 ? -14.105 4.923 -1.362 1.00 91.81 86 SER A N 1
ATOM 683 C CA . SER A 1 86 ? -13.520 4.431 -0.106 1.00 91.81 86 SER A CA 1
ATOM 684 C C . SER A 1 86 ? -12.761 3.105 -0.251 1.00 91.81 86 SER A C 1
ATOM 686 O O . SER A 1 86 ? -11.851 2.849 0.527 1.00 91.81 86 SER A O 1
ATOM 688 N N . GLU A 1 87 ? -13.104 2.276 -1.239 1.00 93.06 87 GLU A N 1
ATOM 689 C CA . GLU A 1 87 ? -12.441 0.990 -1.513 1.00 93.06 87 GLU A CA 1
ATOM 690 C C . GLU A 1 87 ? -11.025 1.153 -2.081 1.00 93.06 87 GLU A C 1
ATOM 692 O O . GLU A 1 87 ? -10.190 0.255 -1.949 1.00 93.06 87 GLU A O 1
ATOM 697 N N . ASP A 1 88 ? -10.740 2.308 -2.684 1.00 93.19 88 ASP A N 1
ATOM 698 C CA . ASP A 1 88 ? -9.424 2.650 -3.220 1.00 93.19 88 ASP A CA 1
ATOM 699 C C . ASP A 1 88 ? -8.438 3.065 -2.114 1.00 93.19 88 ASP A C 1
ATOM 701 O O . ASP A 1 88 ? -7.237 3.177 -2.368 1.00 93.19 88 ASP A O 1
ATOM 705 N N . PHE A 1 89 ? -8.915 3.248 -0.879 1.00 94.94 89 PHE A N 1
ATOM 706 C CA . PHE A 1 89 ? -8.102 3.623 0.273 1.00 94.94 89 PHE A CA 1
ATOM 707 C C . PHE A 1 89 ? -7.869 2.429 1.193 1.00 94.94 89 PHE A C 1
ATOM 709 O O . PHE A 1 89 ? -8.802 1.727 1.583 1.00 94.94 89 PHE A O 1
ATOM 716 N N . LYS A 1 90 ? -6.612 2.229 1.584 1.00 96.12 90 LYS A N 1
ATOM 717 C CA . LYS A 1 90 ? -6.178 1.210 2.540 1.00 96.12 90 LYS A CA 1
ATOM 718 C C . LYS A 1 90 ? -5.606 1.906 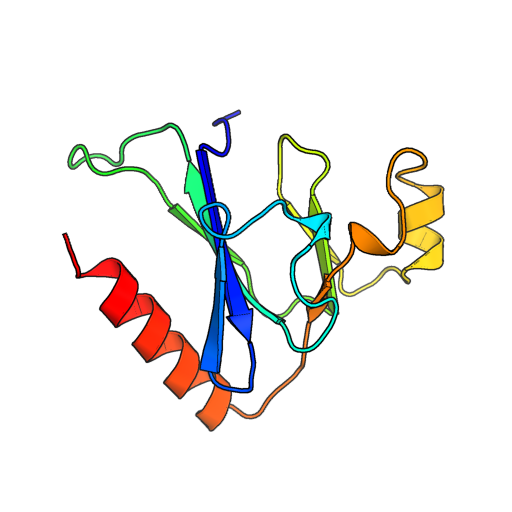3.765 1.00 96.12 90 LYS A C 1
ATOM 720 O O . LYS A 1 90 ? -4.711 2.740 3.641 1.00 96.12 90 LYS A O 1
ATOM 725 N N . ARG A 1 91 ? -6.138 1.595 4.942 1.00 95.38 91 ARG A N 1
ATOM 726 C CA . ARG A 1 91 ? -5.697 2.179 6.208 1.00 95.38 91 ARG A CA 1
ATOM 727 C C . ARG A 1 91 ? -4.418 1.501 6.665 1.00 95.38 91 ARG A C 1
ATOM 729 O O . ARG A 1 91 ? -4.349 0.272 6.745 1.00 95.38 91 ARG A O 1
ATOM 736 N N . GLY A 1 92 ? -3.407 2.313 6.935 1.00 94.38 92 GLY A N 1
ATOM 737 C CA . GLY A 1 92 ? -2.208 1.831 7.585 1.00 94.38 92 GLY A CA 1
ATOM 738 C C . GLY A 1 92 ? -2.413 1.650 9.075 1.00 94.38 92 GLY A C 1
ATOM 739 O O . GLY A 1 92 ? -3.285 2.262 9.693 1.00 94.38 92 GLY A O 1
ATOM 740 N N . ARG A 1 93 ? -1.597 0.775 9.653 1.00 93.88 93 ARG A N 1
ATOM 741 C CA . ARG A 1 93 ? -1.638 0.458 11.073 1.00 93.88 93 ARG A CA 1
ATOM 742 C C . ARG A 1 93 ? -0.301 0.782 11.717 1.00 93.88 93 ARG A C 1
ATOM 744 O O . ARG A 1 93 ? 0.733 0.205 11.385 1.00 93.88 93 ARG A O 1
ATOM 751 N N . TRP A 1 94 ? -0.340 1.686 12.688 1.00 87.88 94 TRP A N 1
ATOM 752 C CA . TRP A 1 94 ? 0.778 1.896 13.597 1.00 87.88 94 TRP A CA 1
ATOM 753 C C . TRP A 1 94 ? 0.916 0.667 14.483 1.00 87.88 94 TRP A C 1
ATOM 755 O O . TRP A 1 94 ? -0.036 0.243 15.135 1.00 87.88 94 TRP A O 1
ATOM 765 N N . THR A 1 95 ? 2.100 0.071 14.471 1.00 87.06 95 THR A N 1
ATOM 766 C CA . THR A 1 95 ? 2.364 -1.193 15.150 1.00 87.06 95 THR A CA 1
ATOM 767 C C . THR A 1 95 ? 3.660 -1.125 15.947 1.00 87.06 95 THR A C 1
ATOM 769 O O . THR A 1 95 ? 4.427 -0.164 15.833 1.00 87.06 95 THR A O 1
ATOM 772 N N . SER A 1 96 ? 3.906 -2.131 16.783 1.00 88.75 96 SER A N 1
ATOM 773 C CA . SER A 1 96 ? 5.142 -2.216 17.555 1.00 88.75 96 SER A CA 1
ATOM 774 C C . SER A 1 96 ? 6.357 -2.417 16.641 1.00 88.75 96 SER A C 1
ATOM 776 O O . SER A 1 96 ? 6.257 -2.931 15.521 1.00 88.75 96 SER A O 1
ATOM 778 N N . GLY A 1 97 ? 7.541 -2.049 17.138 1.00 87.81 97 GLY A N 1
ATOM 779 C CA . GLY A 1 97 ? 8.794 -2.284 16.415 1.00 87.81 97 GLY A CA 1
ATOM 780 C C . GLY A 1 97 ? 9.015 -3.762 16.073 1.00 87.81 97 GLY A C 1
ATOM 781 O O . GLY A 1 97 ? 9.516 -4.067 14.997 1.00 87.81 97 GLY A O 1
ATOM 782 N N . GLU A 1 98 ? 8.572 -4.674 16.941 1.00 89.62 98 GLU A N 1
ATOM 783 C CA . GLU A 1 98 ? 8.664 -6.123 16.732 1.00 89.62 98 GLU A CA 1
ATOM 784 C C . GLU A 1 98 ? 7.858 -6.589 15.512 1.00 89.62 98 GLU A C 1
ATOM 786 O O . GLU A 1 98 ? 8.388 -7.298 14.654 1.00 89.62 98 GLU A O 1
ATOM 791 N N . ILE A 1 99 ? 6.600 -6.150 15.390 1.00 87.69 99 ILE A N 1
ATOM 792 C CA . ILE A 1 99 ? 5.748 -6.507 14.248 1.00 87.69 99 ILE A CA 1
ATOM 793 C C . ILE A 1 99 ? 6.318 -5.896 12.965 1.00 87.69 99 ILE A C 1
ATOM 795 O O . ILE A 1 99 ? 6.449 -6.587 11.955 1.00 87.69 99 ILE A O 1
ATOM 799 N N . SER A 1 100 ? 6.727 -4.624 13.011 1.00 87.56 100 SER A N 1
ATOM 800 C CA . SER A 1 100 ? 7.344 -3.952 11.861 1.00 87.56 100 SER A CA 1
ATOM 801 C C . SER A 1 100 ? 8.611 -4.668 11.377 1.00 87.56 100 SER A C 1
ATOM 803 O O . SER A 1 100 ? 8.834 -4.771 10.167 1.00 87.56 100 SER A O 1
ATOM 805 N N . GLU A 1 101 ? 9.414 -5.198 12.303 1.00 88.81 101 GLU A N 1
ATOM 806 C CA . GLU A 1 101 ? 10.630 -5.953 11.999 1.00 88.81 101 GLU A CA 1
ATOM 807 C C . GLU A 1 101 ? 10.330 -7.345 11.428 1.00 88.81 101 GLU A C 1
ATOM 809 O O . GLU A 1 101 ? 10.956 -7.734 10.442 1.00 88.81 101 GLU A O 1
ATOM 814 N N . ARG A 1 102 ? 9.337 -8.080 11.955 1.00 89.56 102 ARG A N 1
ATOM 815 C CA . ARG A 1 102 ? 8.893 -9.343 11.328 1.00 89.56 102 ARG A CA 1
ATOM 816 C C . ARG A 1 102 ? 8.455 -9.121 9.888 1.00 89.56 102 ARG A C 1
ATOM 818 O O . ARG A 1 102 ? 8.951 -9.794 8.989 1.00 89.56 102 ARG A O 1
ATOM 825 N N . ILE A 1 103 ? 7.591 -8.132 9.653 1.00 89.69 103 ILE A N 1
ATOM 826 C CA . ILE A 1 103 ? 7.117 -7.816 8.303 1.00 89.69 103 ILE A CA 1
ATOM 827 C C . ILE A 1 103 ? 8.272 -7.361 7.409 1.00 89.69 103 ILE A C 1
ATOM 829 O O . ILE A 1 103 ? 8.341 -7.755 6.249 1.00 89.69 103 ILE A O 1
ATOM 833 N N . ARG A 1 104 ? 9.228 -6.582 7.934 1.00 86.44 104 ARG A N 1
ATOM 834 C CA . ARG A 1 104 ? 10.440 -6.211 7.189 1.00 86.44 104 ARG A CA 1
ATOM 835 C C . ARG A 1 104 ? 11.203 -7.450 6.710 1.00 86.44 104 ARG A C 1
ATOM 837 O O . ARG A 1 104 ? 11.637 -7.452 5.563 1.00 86.44 104 ARG A O 1
ATOM 844 N N . ARG A 1 105 ? 11.349 -8.483 7.543 1.00 86.81 105 ARG A N 1
ATOM 845 C CA . ARG A 1 105 ? 12.010 -9.738 7.145 1.00 86.81 105 ARG A CA 1
ATOM 846 C C . ARG A 1 105 ? 11.237 -10.469 6.057 1.00 86.81 105 ARG A C 1
ATOM 848 O O . ARG A 1 105 ? 11.845 -10.828 5.063 1.00 86.81 105 ARG A O 1
ATOM 855 N N . VAL A 1 106 ? 9.911 -10.570 6.169 1.00 85.12 106 VAL A N 1
ATOM 856 C CA . VAL A 1 106 ? 9.065 -11.155 5.108 1.00 85.12 106 VAL A CA 1
ATOM 857 C C . VAL A 1 106 ? 9.243 -10.409 3.780 1.00 85.12 106 VAL A C 1
ATOM 859 O O . VAL A 1 106 ? 9.360 -11.034 2.730 1.00 85.12 106 VAL A O 1
ATOM 862 N N . VAL A 1 107 ? 9.320 -9.074 3.815 1.00 84.44 107 VAL A N 1
ATOM 863 C CA . VAL A 1 107 ? 9.576 -8.255 2.618 1.00 84.44 107 VAL A CA 1
ATOM 864 C C . VAL A 1 107 ? 10.972 -8.510 2.038 1.00 84.44 107 VAL A C 1
ATOM 866 O O . VAL A 1 107 ? 11.114 -8.553 0.820 1.00 84.44 107 VAL A O 1
ATOM 869 N N . ILE A 1 108 ? 12.001 -8.667 2.878 1.00 81.25 108 ILE A N 1
ATOM 870 C CA . ILE A 1 108 ? 13.371 -8.983 2.432 1.00 81.25 108 ILE A CA 1
ATOM 871 C C . ILE A 1 108 ? 13.435 -10.396 1.839 1.00 81.25 108 ILE A C 1
ATOM 873 O O . ILE A 1 108 ? 13.975 -10.575 0.753 1.00 81.25 108 ILE A O 1
ATOM 877 N N . ASP A 1 109 ? 12.826 -11.386 2.482 1.00 79.38 109 ASP A N 1
ATOM 878 C CA . ASP A 1 109 ? 12.794 -12.759 1.971 1.00 79.38 109 ASP A CA 1
ATOM 879 C C . ASP A 1 109 ? 12.039 -12.840 0.633 1.00 79.38 109 ASP A C 1
ATOM 881 O O . ASP A 1 109 ? 12.421 -13.591 -0.265 1.00 79.38 109 ASP A O 1
ATOM 885 N N . ASP A 1 110 ? 10.981 -12.039 0.465 1.00 73.12 110 ASP A N 1
ATOM 886 C CA . ASP A 1 110 ? 10.280 -11.873 -0.813 1.00 73.12 110 ASP A CA 1
ATOM 887 C C . ASP A 1 110 ? 11.145 -11.158 -1.867 1.00 73.12 110 ASP A C 1
ATOM 889 O O . ASP A 1 110 ? 11.015 -11.420 -3.062 1.00 73.12 110 ASP A O 1
ATOM 893 N N . TYR A 1 111 ? 12.050 -10.275 -1.433 1.00 67.75 111 TYR A N 1
ATOM 894 C CA . TYR A 1 111 ? 12.980 -9.545 -2.293 1.00 67.75 111 TYR A CA 1
ATOM 895 C C . TYR A 1 111 ? 14.080 -10.444 -2.872 1.00 67.75 111 TYR A C 1
ATOM 897 O O . TYR A 1 111 ? 14.470 -10.245 -4.024 1.00 67.75 111 TYR A O 1
ATOM 905 N N . GLU A 1 112 ? 14.569 -11.406 -2.087 1.00 65.44 112 GLU A N 1
ATOM 906 C CA . GLU A 1 112 ? 15.688 -12.291 -2.442 1.00 65.44 112 GLU A CA 1
ATOM 907 C C . GLU A 1 112 ? 15.276 -13.531 -3.248 1.00 65.44 112 GLU A C 1
ATOM 909 O O . GLU A 1 112 ? 16.134 -14.196 -3.834 1.00 65.44 112 GLU A O 1
ATOM 914 N N . ARG A 1 113 ? 13.977 -13.847 -3.320 1.00 57.44 113 ARG A N 1
ATOM 915 C CA . ARG A 1 113 ? 13.490 -14.954 -4.151 1.00 57.44 113 ARG A CA 1
ATOM 916 C C . ARG A 1 113 ? 13.456 -14.540 -5.636 1.00 57.44 113 ARG A C 1
ATOM 918 O O . ARG A 1 113 ? 12.869 -13.500 -5.943 1.00 57.44 113 ARG A O 1
ATOM 925 N N . PRO A 1 114 ? 14.093 -15.318 -6.535 1.00 47.81 114 PRO A N 1
ATOM 926 C CA . PRO A 1 114 ? 14.159 -15.024 -7.968 1.00 47.81 114 PRO A CA 1
ATOM 927 C C . PRO A 1 114 ? 12.790 -15.044 -8.659 1.00 47.81 114 PRO A C 1
ATOM 929 O O . PRO A 1 114 ? 11.911 -15.835 -8.242 1.00 47.81 114 PRO A O 1
#

Foldseek 3Di:
DWFWPKKWFAFLVRDIDIPVNHDLLPDAQERTAKMKTFTPDADPVRHTDIDIDGDAQKWFDPNGDIDGHDDDDPVRVCVVVVVDDSSRIHGYDDDDPVSSVVSVVVVVVVVPDD

Secondary structure (DSSP, 8-state):
-PPEEEEEEEETTS-EEETTTS-TTTS-SS-EEEEEEEEEEE-TTSSEEEEEEES-SEEEE-SS-EEEESSS-HHHHHHH-TT--GGGEEEB----HHHHHHHHHHHHHHHH--

Sequence (114 aa):
MASITGWKIFYDDESVYSSRMGSWRDAPGDGVIRVLLYEDKTDGQGRPTRSIHHGQDLYFSDGNQLFGSNNDTLQDNLGRYPRLTSEDFKRGRWTSGEISERIRRVVIDDYERP